Protein AF-A0A449BSX0-F1 (afdb_monomer_lite)

Sequence (168 aa):
MNDEYNSLHKNKQINNYANDGDHNLNNNFIVMSSMIKMNLSLKRYNMLKVIINKKYGSIVYDTIKNLGKKYSIKLLEFILNILTEENILIINTFPWIKAIYEIYGDALKRKKHRVLITKLSNITELNIKYKHMIELVTDKVNYIVNHLMKNDTDNSEILVYKDGTIMK

Structure (mmCIF, N/CA/C/O backbone):
data_AF-A0A449BSX0-F1
#
_entry.id   AF-A0A449BSX0-F1
#
loop_
_atom_site.group_PDB
_atom_site.id
_atom_site.type_symbol
_atom_site.label_atom_id
_atom_site.label_alt_id
_atom_site.label_comp_id
_atom_site.label_asym_id
_atom_site.label_entity_id
_atom_site.label_seq_id
_atom_site.pdbx_PDB_ins_code
_atom_site.Cartn_x
_atom_site.Cartn_y
_atom_site.Cartn_z
_atom_site.occupancy
_atom_site.B_iso_or_equiv
_atom_site.auth_seq_id
_atom_site.auth_comp_id
_atom_site.auth_asym_id
_atom_site.auth_atom_id
_atom_site.pdbx_PDB_model_num
ATOM 1 N N . MET A 1 1 ? 35.200 -20.921 37.430 1.00 32.56 1 MET A N 1
ATOM 2 C CA . MET A 1 1 ? 35.504 -22.293 36.986 1.00 32.56 1 MET A CA 1
ATOM 3 C C . MET A 1 1 ? 34.190 -23.053 37.025 1.00 32.56 1 MET A C 1
ATOM 5 O O . MET A 1 1 ? 33.621 -23.108 38.104 1.00 32.56 1 MET A O 1
ATOM 9 N N . ASN A 1 2 ? 33.712 -23.445 35.838 1.00 31.66 2 ASN A N 1
ATOM 10 C CA . ASN A 1 2 ? 32.823 -24.560 35.466 1.00 31.66 2 ASN A CA 1
ATOM 11 C C . ASN A 1 2 ? 31.744 -24.983 36.475 1.00 31.66 2 ASN A C 1
ATOM 13 O O . ASN A 1 2 ? 32.050 -25.383 37.590 1.00 31.66 2 ASN A O 1
ATOM 17 N N . ASP A 1 3 ? 30.466 -24.784 36.174 1.00 34.44 3 ASP A N 1
ATOM 18 C CA . ASP A 1 3 ? 29.628 -25.504 35.193 1.00 34.44 3 ASP A CA 1
ATOM 19 C C . ASP A 1 3 ? 28.833 -26.630 35.862 1.00 34.44 3 ASP A C 1
ATOM 21 O O . ASP A 1 3 ? 29.358 -27.445 36.612 1.00 34.44 3 ASP A O 1
ATOM 25 N N . GLU A 1 4 ? 27.573 -26.676 35.431 1.00 34.53 4 GLU A N 1
ATOM 26 C CA . GLU A 1 4 ? 26.801 -27.884 35.148 1.00 34.53 4 GLU A CA 1
ATOM 27 C C . GLU A 1 4 ? 25.941 -28.566 36.239 1.00 34.53 4 GLU A C 1
ATOM 29 O O . GLU A 1 4 ? 26.371 -28.902 37.336 1.00 34.53 4 GLU A O 1
ATOM 34 N N . TYR A 1 5 ? 24.709 -28.857 35.782 1.00 32.34 5 TYR A N 1
ATOM 35 C CA . TYR A 1 5 ? 23.620 -29.694 36.317 1.00 32.34 5 TYR A CA 1
ATOM 36 C C . TYR A 1 5 ? 22.614 -29.059 37.308 1.00 32.34 5 TYR A C 1
ATOM 38 O O . TYR A 1 5 ? 22.949 -28.706 38.423 1.00 32.34 5 TYR A O 1
ATOM 46 N N . ASN A 1 6 ? 21.304 -28.986 37.033 1.00 37.62 6 ASN A N 1
ATOM 47 C CA . ASN A 1 6 ? 20.566 -29.265 35.807 1.00 37.62 6 ASN A CA 1
ATOM 48 C C . ASN A 1 6 ? 19.130 -28.707 35.872 1.00 37.62 6 ASN A C 1
ATOM 50 O O . ASN A 1 6 ? 18.485 -28.686 36.915 1.00 37.62 6 ASN A O 1
ATOM 54 N N . SER A 1 7 ? 18.669 -28.322 34.685 1.00 38.38 7 SER A N 1
ATOM 55 C CA . SER A 1 7 ? 17.317 -28.356 34.117 1.00 38.38 7 SER A CA 1
ATOM 56 C C . SER A 1 7 ? 16.116 -28.741 34.995 1.00 38.38 7 SER A C 1
ATOM 58 O O . SER A 1 7 ? 16.029 -29.878 35.445 1.00 38.38 7 SER A O 1
ATOM 60 N N . LEU A 1 8 ? 15.082 -27.888 34.999 1.00 34.22 8 LEU A N 1
ATOM 61 C CA . LEU A 1 8 ? 13.691 -28.279 34.687 1.00 34.22 8 LEU A CA 1
ATOM 62 C C . LEU A 1 8 ? 12.754 -27.056 34.662 1.00 34.22 8 LEU A C 1
ATOM 64 O O . LEU A 1 8 ? 11.859 -26.921 35.475 1.00 34.22 8 LEU A O 1
ATOM 68 N N . HIS A 1 9 ? 12.956 -26.142 33.713 1.00 35.00 9 HIS A N 1
ATOM 69 C CA . HIS A 1 9 ? 11.853 -25.405 33.076 1.00 35.00 9 HIS A CA 1
ATOM 70 C C . HIS A 1 9 ? 12.396 -24.709 31.831 1.00 35.00 9 HIS A C 1
ATOM 72 O O . HIS A 1 9 ? 12.672 -23.513 31.773 1.00 35.00 9 HIS A O 1
ATOM 78 N N . LYS A 1 10 ? 12.629 -25.540 30.814 1.00 32.88 10 LYS A N 1
ATOM 79 C CA . LYS A 1 10 ? 13.051 -25.115 29.486 1.00 32.88 10 LYS A CA 1
ATOM 80 C C . LYS A 1 10 ? 11.917 -24.275 28.896 1.00 32.88 10 LYS A C 1
ATOM 82 O O . LYS A 1 10 ? 10.873 -24.810 28.530 1.00 32.88 10 LYS A O 1
ATOM 87 N N . ASN A 1 11 ? 12.144 -22.964 28.827 1.00 34.56 11 ASN A N 1
ATOM 88 C CA . ASN A 1 11 ? 11.446 -22.038 27.945 1.00 34.56 11 ASN A CA 1
ATOM 89 C C . ASN A 1 11 ? 11.412 -22.652 26.541 1.00 34.56 11 ASN A C 1
ATOM 91 O O . ASN A 1 11 ? 12.388 -22.586 25.790 1.00 34.56 11 ASN A O 1
ATOM 95 N N . LYS A 1 12 ? 10.297 -23.303 26.201 1.00 32.00 12 LYS A N 1
ATOM 96 C CA . LYS A 1 12 ? 10.018 -23.751 24.843 1.00 32.00 12 LYS A CA 1
ATOM 97 C C . LYS A 1 12 ? 9.713 -22.485 24.055 1.00 32.00 12 LYS A C 1
ATOM 99 O O . LYS A 1 12 ? 8.608 -21.953 24.095 1.00 32.00 12 LYS A O 1
ATOM 104 N N . GLN A 1 13 ? 10.772 -21.961 23.450 1.00 34.72 13 GLN A N 1
ATOM 105 C CA . GLN A 1 13 ? 10.769 -20.862 22.505 1.00 34.72 13 GLN A CA 1
ATOM 106 C C . GLN A 1 13 ? 9.554 -20.978 21.580 1.00 34.72 13 GLN A C 1
ATOM 108 O O . GLN A 1 13 ? 9.435 -21.922 20.800 1.00 34.72 13 GLN A O 1
ATOM 113 N N . ILE A 1 14 ? 8.662 -19.995 21.657 1.00 37.19 14 ILE A N 1
ATOM 114 C CA . ILE A 1 14 ? 7.636 -19.743 20.646 1.00 37.19 14 ILE A CA 1
ATOM 115 C C . ILE A 1 14 ? 8.359 -19.081 19.462 1.00 37.19 14 ILE A C 1
ATOM 117 O O . ILE A 1 14 ? 8.202 -17.897 19.192 1.00 37.19 14 ILE A O 1
ATOM 121 N N . ASN A 1 15 ? 9.216 -19.851 18.795 1.00 32.66 15 ASN A N 1
ATOM 122 C CA . ASN A 1 15 ? 9.908 -19.489 17.561 1.00 32.66 15 ASN A CA 1
ATOM 123 C C . ASN A 1 15 ? 9.465 -20.462 16.459 1.00 32.66 15 ASN A C 1
ATOM 125 O O . ASN A 1 15 ? 10.282 -21.157 15.880 1.00 32.66 15 ASN A O 1
ATOM 129 N N . ASN A 1 16 ? 8.158 -20.534 16.188 1.00 34.56 16 ASN A N 1
ATOM 130 C CA . ASN A 1 16 ? 7.589 -21.381 15.128 1.00 34.56 16 ASN A CA 1
ATOM 131 C C . ASN A 1 16 ? 6.711 -20.573 14.153 1.00 34.56 16 ASN A C 1
ATOM 133 O O . ASN A 1 16 ? 5.598 -20.977 13.841 1.00 34.56 16 ASN A O 1
ATOM 137 N N . TYR A 1 17 ? 7.181 -19.417 13.669 1.00 44.50 17 TYR A N 1
ATOM 138 C CA . TYR A 1 17 ? 6.487 -18.687 12.586 1.00 44.50 17 TYR A CA 1
ATOM 139 C C . TYR A 1 17 ? 7.377 -18.267 11.414 1.00 44.50 17 TYR A C 1
ATOM 141 O O . TYR A 1 17 ? 6.954 -17.489 10.562 1.00 44.50 17 TYR A O 1
ATOM 149 N N . ALA A 1 18 ? 8.587 -18.810 11.328 1.00 39.62 18 ALA A N 1
ATOM 150 C CA . ALA A 1 18 ? 9.423 -18.675 10.144 1.00 39.62 18 ALA A CA 1
ATOM 151 C C . ALA A 1 18 ? 10.185 -19.983 9.926 1.00 39.62 18 ALA A C 1
ATOM 153 O O . ALA A 1 18 ? 11.397 -20.038 10.077 1.00 39.62 18 ALA A O 1
ATOM 154 N N . ASN A 1 19 ? 9.449 -21.060 9.642 1.00 32.34 19 ASN A N 1
ATOM 155 C CA . ASN A 1 19 ? 10.057 -22.201 8.973 1.00 32.34 19 ASN A CA 1
ATOM 156 C C . ASN A 1 19 ? 10.064 -21.875 7.477 1.00 32.34 19 ASN A C 1
ATOM 158 O O . ASN A 1 19 ? 8.998 -21.709 6.880 1.00 32.34 19 ASN A O 1
ATOM 162 N N . ASP A 1 20 ? 11.255 -21.820 6.883 1.00 40.50 20 ASP A N 1
ATOM 163 C CA . ASP A 1 20 ? 11.508 -21.635 5.443 1.00 40.50 20 ASP A CA 1
ATOM 164 C C . ASP A 1 20 ? 10.944 -22.773 4.556 1.00 40.50 20 ASP A C 1
ATOM 166 O O . ASP A 1 20 ? 11.189 -22.819 3.356 1.00 40.50 20 ASP A O 1
ATOM 170 N N . GLY A 1 21 ? 10.150 -23.688 5.124 1.00 33.06 21 GLY A N 1
ATOM 171 C CA . GLY A 1 21 ? 9.493 -24.791 4.421 1.00 33.06 21 GLY A CA 1
ATOM 172 C C . GLY A 1 21 ? 7.988 -24.624 4.186 1.00 33.06 21 GLY A C 1
ATOM 173 O O . GLY A 1 21 ? 7.399 -25.475 3.526 1.00 33.06 21 GLY A O 1
ATOM 174 N N . ASP A 1 22 ? 7.339 -23.569 4.692 1.00 40.06 22 ASP A N 1
ATOM 175 C CA . ASP A 1 22 ? 5.874 -23.440 4.609 1.00 40.06 22 ASP A CA 1
ATOM 176 C C . ASP A 1 22 ? 5.425 -22.452 3.521 1.00 40.06 22 ASP A C 1
ATOM 178 O O . ASP A 1 22 ? 4.866 -21.376 3.761 1.00 40.06 22 ASP A O 1
ATOM 182 N N . HIS A 1 23 ? 5.706 -22.817 2.270 1.00 45.56 23 HIS A N 1
ATOM 183 C CA . HIS A 1 23 ? 5.276 -22.050 1.100 1.00 45.56 23 HIS A CA 1
ATOM 184 C C . HIS A 1 23 ? 3.743 -22.006 0.925 1.00 45.56 23 HIS A C 1
ATOM 186 O O . HIS A 1 23 ? 3.256 -21.174 0.158 1.00 45.56 23 HIS A O 1
ATOM 192 N N . ASN A 1 24 ? 2.975 -22.816 1.668 1.00 45.25 24 ASN A N 1
ATOM 193 C CA . ASN A 1 24 ? 1.512 -22.870 1.577 1.00 45.25 24 ASN A CA 1
ATOM 194 C C . ASN A 1 24 ? 0.785 -21.984 2.601 1.00 45.25 24 ASN A C 1
ATOM 196 O O . ASN A 1 24 ? -0.259 -21.419 2.265 1.00 45.25 24 ASN A O 1
ATOM 200 N N . LEU A 1 25 ? 1.323 -21.765 3.808 1.00 47.94 25 LEU A N 1
ATOM 201 C CA . LEU A 1 25 ? 0.687 -20.861 4.785 1.00 47.94 25 LEU A CA 1
ATOM 202 C C . LEU A 1 25 ? 0.697 -19.382 4.355 1.00 47.94 25 LEU A C 1
ATOM 204 O O . LEU A 1 25 ? -0.204 -18.628 4.728 1.00 47.94 25 LEU A O 1
ATOM 208 N N . ASN A 1 26 ? 1.667 -18.962 3.533 1.00 53.59 26 ASN A N 1
ATOM 209 C CA . ASN A 1 26 ? 1.731 -17.593 2.990 1.00 53.59 26 ASN A CA 1
ATOM 210 C C . ASN A 1 26 ? 0.601 -17.270 1.997 1.00 53.59 26 ASN A C 1
ATOM 212 O O . ASN A 1 26 ? 0.377 -16.096 1.709 1.00 53.59 26 ASN A O 1
ATOM 216 N N . ASN A 1 27 ? -0.125 -18.282 1.513 1.00 62.38 27 ASN A N 1
ATOM 217 C CA . ASN A 1 27 ? -1.269 -18.121 0.617 1.00 62.38 27 ASN A CA 1
ATOM 218 C C . ASN A 1 27 ? -2.619 -18.212 1.351 1.00 62.38 27 ASN A C 1
ATOM 220 O O . ASN A 1 27 ? -3.659 -18.384 0.716 1.00 62.38 27 ASN A O 1
ATOM 224 N N . ASN A 1 28 ? -2.639 -18.045 2.678 1.00 85.12 28 ASN A N 1
ATOM 225 C CA . ASN A 1 28 ? -3.876 -17.930 3.446 1.00 85.12 28 ASN A CA 1
ATOM 226 C C . ASN A 1 28 ? -4.097 -16.489 3.943 1.00 85.12 28 ASN A C 1
ATOM 228 O O . ASN A 1 28 ? -3.379 -15.989 4.815 1.00 85.12 28 ASN A O 1
ATOM 232 N N . PHE A 1 29 ? -5.144 -15.832 3.432 1.00 87.88 29 PHE A N 1
ATOM 233 C CA . PHE A 1 29 ? -5.460 -14.437 3.753 1.00 87.88 29 PHE A CA 1
ATOM 234 C C . PHE A 1 29 ? -5.767 -14.229 5.248 1.00 87.88 29 PHE A C 1
ATOM 236 O O . PHE A 1 29 ? -5.537 -13.142 5.790 1.00 87.88 29 PHE A O 1
ATOM 243 N N . ILE A 1 30 ? -6.248 -15.263 5.951 1.00 91.00 30 ILE A N 1
ATOM 244 C CA . ILE A 1 30 ? -6.539 -15.222 7.393 1.00 91.00 30 ILE A CA 1
ATOM 245 C C . ILE A 1 30 ? -5.240 -15.113 8.192 1.00 91.00 30 ILE A C 1
ATOM 247 O O . ILE A 1 30 ? -5.111 -14.251 9.067 1.00 91.00 30 ILE A O 1
ATOM 251 N N . VAL A 1 31 ? -4.259 -15.956 7.870 1.00 89.81 31 VAL A N 1
ATOM 252 C CA . VAL A 1 31 ? -2.944 -15.949 8.526 1.00 89.81 31 VAL A CA 1
ATOM 253 C C . VAL A 1 31 ? -2.240 -14.630 8.235 1.00 89.81 31 VAL A C 1
ATOM 255 O O . VAL A 1 31 ? -1.783 -13.947 9.153 1.00 89.81 31 VAL A O 1
ATOM 258 N N . MET A 1 32 ? -2.245 -14.212 6.970 1.00 89.69 32 MET A N 1
ATOM 259 C CA . MET A 1 32 ? -1.573 -12.996 6.532 1.00 89.69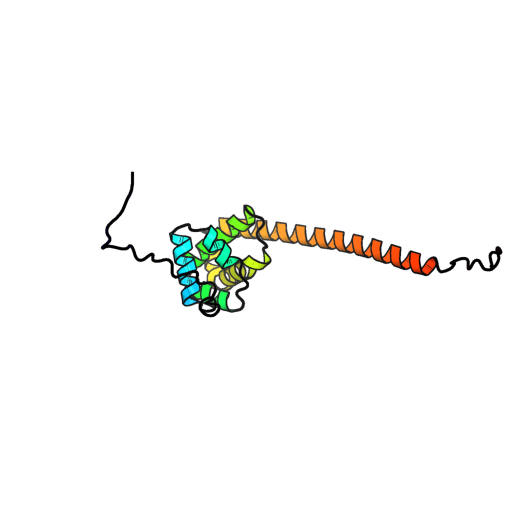 32 MET A CA 1
ATOM 260 C C . MET A 1 32 ? -2.144 -11.737 7.189 1.00 89.69 32 MET A C 1
ATOM 262 O O . MET A 1 32 ? -1.408 -10.918 7.743 1.00 89.69 32 MET A O 1
ATOM 266 N N . SER A 1 33 ? -3.468 -11.592 7.200 1.00 93.06 33 SER A N 1
ATOM 267 C CA . SER A 1 33 ? -4.128 -10.463 7.866 1.00 93.06 33 SER A CA 1
ATOM 268 C C . SER A 1 33 ? -3.876 -10.460 9.379 1.00 93.06 33 SER A C 1
ATOM 270 O O . SER A 1 33 ? -3.701 -9.388 9.962 1.00 93.06 33 SER A O 1
ATOM 272 N N . SER A 1 34 ? -3.786 -11.628 10.020 1.00 93.56 34 SER A N 1
ATOM 273 C CA . SER A 1 34 ? -3.432 -11.745 11.441 1.00 93.56 34 SER A CA 1
ATOM 274 C C . SER A 1 34 ? -1.986 -11.316 11.703 1.00 93.56 34 SER A C 1
ATOM 276 O O . SER A 1 34 ? -1.738 -10.511 12.605 1.00 93.56 34 SER A O 1
ATOM 278 N N . MET A 1 35 ? -1.040 -11.759 10.870 1.00 92.88 35 MET A N 1
ATOM 279 C CA . MET A 1 35 ? 0.359 -11.328 10.934 1.00 92.88 35 MET A CA 1
ATOM 280 C C . MET A 1 35 ? 0.491 -9.815 10.745 1.00 92.88 35 MET A C 1
ATOM 282 O O . MET A 1 35 ? 1.203 -9.160 11.506 1.00 92.88 35 MET A O 1
ATOM 286 N N . ILE A 1 36 ? -0.219 -9.232 9.779 1.00 94.94 36 ILE A N 1
ATOM 287 C CA . ILE A 1 36 ? -0.218 -7.781 9.550 1.00 94.94 36 ILE A CA 1
ATOM 288 C C . ILE A 1 36 ? -0.783 -7.041 10.770 1.00 94.94 36 ILE A C 1
ATOM 290 O O . ILE A 1 36 ? -0.147 -6.106 11.260 1.00 94.94 36 ILE A O 1
ATOM 294 N N . LYS A 1 37 ? -1.935 -7.466 11.313 1.00 95.62 37 LYS A N 1
ATOM 295 C CA . LYS A 1 37 ? -2.535 -6.860 12.522 1.00 95.62 37 LYS A CA 1
ATOM 296 C C . LYS A 1 37 ? -1.577 -6.899 13.706 1.00 95.62 37 LYS A C 1
ATOM 298 O O . LYS A 1 37 ? -1.419 -5.887 14.395 1.00 95.62 37 LYS A O 1
ATOM 303 N N . MET A 1 38 ? -0.949 -8.049 13.938 1.00 95.81 38 MET A N 1
ATOM 304 C CA . MET A 1 38 ? 0.005 -8.245 15.024 1.00 95.81 38 MET A CA 1
ATOM 305 C C . MET A 1 38 ? 1.212 -7.319 14.858 1.00 95.81 38 MET A C 1
ATOM 307 O O . MET A 1 38 ? 1.531 -6.562 15.773 1.00 95.81 38 MET A O 1
ATOM 311 N N . ASN A 1 39 ? 1.847 -7.316 13.685 1.00 95.06 39 ASN A N 1
ATOM 312 C CA . ASN A 1 39 ? 3.047 -6.514 13.446 1.00 95.06 39 ASN A CA 1
ATOM 313 C C . ASN A 1 39 ? 2.761 -5.003 13.459 1.00 95.06 39 ASN A C 1
ATOM 315 O O . ASN A 1 39 ? 3.561 -4.251 14.012 1.00 95.06 39 ASN A O 1
ATOM 319 N N . LEU A 1 40 ? 1.600 -4.554 12.964 1.00 95.19 40 LEU A N 1
ATO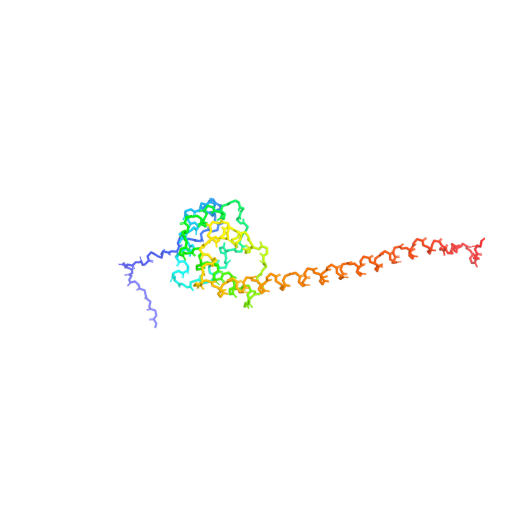M 320 C CA . LEU A 1 40 ? 1.149 -3.162 13.111 1.00 95.19 40 LEU A CA 1
ATOM 321 C C . LEU A 1 40 ? 0.921 -2.777 14.578 1.00 95.19 40 LEU A C 1
ATOM 323 O O . LEU A 1 40 ? 1.266 -1.672 14.988 1.00 95.19 40 LEU A O 1
ATOM 327 N N . SER A 1 41 ? 0.324 -3.669 15.374 1.00 94.12 41 SER A N 1
ATOM 328 C CA . SER A 1 41 ? 0.022 -3.393 16.786 1.00 94.12 41 SER A CA 1
ATOM 329 C C . SER A 1 41 ? 1.290 -3.346 17.640 1.00 94.12 41 SER A C 1
ATOM 331 O O . SER A 1 41 ? 1.409 -2.489 18.510 1.00 94.12 41 SER A O 1
ATOM 333 N N . LEU A 1 42 ? 2.251 -4.224 17.350 1.00 94.19 42 LEU A N 1
ATOM 334 C CA . LEU A 1 42 ? 3.537 -4.312 18.045 1.00 94.19 42 LEU A CA 1
ATOM 335 C C . LEU A 1 42 ? 4.616 -3.388 17.458 1.00 94.19 42 LEU A C 1
ATOM 337 O O . LEU A 1 42 ? 5.759 -3.450 17.899 1.00 94.19 42 LEU A O 1
ATOM 341 N N . LYS A 1 43 ? 4.283 -2.566 16.451 1.00 92.12 43 LYS A N 1
ATOM 342 C CA . LYS A 1 43 ? 5.224 -1.687 15.728 1.00 92.12 43 LYS A CA 1
ATOM 343 C C . LYS A 1 43 ? 6.458 -2.425 15.176 1.00 92.12 43 LYS A C 1
ATOM 345 O O . LYS A 1 43 ? 7.544 -1.862 15.064 1.00 92.12 43 LYS A O 1
ATOM 350 N N . ARG A 1 44 ? 6.298 -3.700 14.803 1.00 91.12 44 ARG A N 1
ATOM 351 C CA . ARG A 1 44 ? 7.351 -4.553 14.220 1.00 91.12 44 ARG A CA 1
ATOM 352 C C . ARG A 1 44 ? 7.461 -4.304 12.717 1.00 91.12 44 ARG A C 1
ATOM 354 O O . ARG A 1 44 ? 7.141 -5.158 11.891 1.00 91.12 44 ARG A O 1
ATOM 361 N N . TYR A 1 45 ? 7.886 -3.096 12.365 1.00 89.06 45 TYR A N 1
ATOM 362 C CA . TYR A 1 45 ? 7.861 -2.600 10.991 1.00 89.06 45 TYR A CA 1
ATOM 363 C C . TYR A 1 45 ? 8.770 -3.374 10.036 1.00 89.06 45 TYR A C 1
ATOM 365 O O . TYR A 1 45 ? 8.376 -3.597 8.898 1.00 89.06 45 TYR A O 1
ATOM 373 N N . ASN A 1 46 ? 9.919 -3.878 10.495 1.00 87.06 46 ASN A N 1
ATOM 374 C CA . ASN A 1 46 ? 10.812 -4.683 9.652 1.00 87.06 46 ASN A CA 1
ATOM 375 C C . ASN A 1 46 ? 10.125 -5.953 9.133 1.00 87.06 46 ASN A C 1
ATOM 377 O O . ASN A 1 46 ? 10.187 -6.249 7.944 1.00 87.06 46 ASN A O 1
ATOM 381 N N . MET A 1 47 ? 9.387 -6.657 9.996 1.00 87.38 47 MET A N 1
ATOM 382 C CA . MET A 1 47 ? 8.625 -7.837 9.581 1.00 87.38 47 MET A CA 1
ATOM 383 C C . MET A 1 47 ? 7.482 -7.460 8.634 1.00 87.38 47 MET A C 1
ATOM 385 O O . MET A 1 47 ? 7.197 -8.167 7.671 1.00 87.38 47 MET A O 1
ATOM 389 N N . LEU A 1 48 ? 6.849 -6.311 8.876 1.00 89.31 48 LEU A N 1
ATOM 390 C CA . LEU A 1 48 ? 5.791 -5.797 8.016 1.00 89.31 48 LEU A CA 1
ATOM 391 C C . LEU A 1 48 ? 6.310 -5.475 6.603 1.00 89.31 48 LEU A C 1
ATOM 393 O O . LEU A 1 48 ? 5.630 -5.788 5.632 1.00 89.31 48 LEU A O 1
ATOM 397 N N . LYS A 1 49 ? 7.534 -4.943 6.469 1.00 87.62 49 LYS A N 1
ATOM 398 C CA . LYS A 1 49 ? 8.187 -4.746 5.162 1.00 87.62 49 LYS A CA 1
ATOM 399 C C . LYS A 1 49 ? 8.373 -6.067 4.431 1.00 87.62 49 LYS A C 1
ATOM 401 O O . LYS A 1 49 ? 7.991 -6.164 3.272 1.00 87.62 49 LYS A O 1
ATOM 406 N N . VAL A 1 50 ? 8.888 -7.094 5.111 1.00 86.56 50 VAL A N 1
ATOM 407 C CA . VAL A 1 50 ? 9.063 -8.435 4.523 1.00 86.56 50 VAL A CA 1
ATOM 408 C C . VAL A 1 50 ? 7.729 -8.990 4.016 1.00 86.56 50 VAL A C 1
ATOM 410 O O . VAL A 1 50 ? 7.672 -9.557 2.928 1.00 86.56 50 VAL A O 1
ATOM 413 N N . ILE A 1 51 ? 6.645 -8.787 4.770 1.00 87.56 51 ILE A N 1
ATOM 414 C CA . ILE A 1 51 ? 5.293 -9.213 4.383 1.00 87.56 51 ILE A CA 1
ATOM 415 C C . ILE A 1 51 ? 4.741 -8.397 3.208 1.00 87.56 51 ILE A C 1
ATOM 417 O O . ILE A 1 51 ? 3.983 -8.927 2.417 1.00 87.56 51 ILE A O 1
ATOM 421 N N . ILE A 1 52 ? 5.065 -7.118 3.060 1.00 87.06 52 ILE A N 1
ATOM 422 C CA . ILE A 1 52 ? 4.541 -6.321 1.937 1.00 87.06 52 ILE A CA 1
ATOM 423 C C . ILE A 1 52 ? 5.362 -6.551 0.665 1.00 87.06 52 ILE A C 1
ATOM 425 O O . ILE A 1 52 ? 4.822 -6.492 -0.435 1.00 87.06 52 ILE A O 1
ATOM 429 N N . ASN A 1 53 ? 6.656 -6.840 0.812 1.00 81.38 53 ASN A N 1
ATOM 430 C CA . ASN A 1 53 ? 7.603 -6.899 -0.296 1.00 81.38 53 ASN A CA 1
ATOM 431 C C . ASN A 1 53 ? 7.552 -8.203 -1.111 1.00 81.38 53 ASN A C 1
ATOM 433 O O . ASN A 1 53 ? 8.173 -8.273 -2.170 1.00 81.38 53 ASN A O 1
ATOM 437 N N . LYS A 1 54 ? 6.851 -9.248 -0.648 1.00 78.75 54 LYS A N 1
ATOM 438 C CA . LYS A 1 54 ? 6.691 -10.466 -1.460 1.00 78.75 54 LYS A CA 1
ATOM 439 C C . LYS A 1 54 ? 5.553 -10.291 -2.470 1.00 78.75 54 LYS A C 1
ATOM 441 O O . LYS A 1 54 ? 4.615 -9.522 -2.270 1.00 78.75 54 LYS A O 1
ATOM 446 N N . LYS A 1 55 ? 5.630 -11.040 -3.570 1.00 67.81 55 LYS A N 1
ATOM 447 C CA . LYS A 1 55 ? 4.606 -11.046 -4.618 1.00 67.81 55 LYS A CA 1
ATOM 448 C C . LYS A 1 55 ? 3.401 -11.872 -4.176 1.00 67.81 55 LYS A C 1
ATOM 450 O O . LYS A 1 55 ? 3.355 -13.081 -4.375 1.00 67.81 55 LYS A O 1
ATOM 455 N N . TYR A 1 56 ? 2.426 -11.197 -3.591 1.00 66.25 56 TYR A N 1
ATOM 456 C CA . TYR A 1 56 ? 1.124 -11.758 -3.261 1.00 66.25 56 TYR A CA 1
ATOM 457 C C . TYR A 1 56 ? 0.161 -11.361 -4.377 1.00 66.25 56 TYR A C 1
ATOM 459 O O . TYR A 1 56 ? -0.109 -10.179 -4.549 1.00 66.25 56 TYR A O 1
ATOM 467 N N . GLY A 1 57 ? -0.276 -12.320 -5.195 1.00 69.31 57 GLY A N 1
ATOM 468 C CA . GLY A 1 57 ? -1.180 -12.077 -6.327 1.00 69.31 57 GLY A CA 1
ATOM 469 C C . GLY A 1 57 ? -2.584 -11.636 -5.885 1.00 69.31 57 GLY A C 1
ATOM 470 O O . GLY A 1 57 ? -2.769 -10.596 -5.261 1.00 69.31 57 GLY A O 1
ATOM 471 N N . SER A 1 58 ? -3.608 -12.434 -6.188 1.00 75.69 58 SER A N 1
ATOM 472 C CA . SER A 1 58 ? -5.010 -12.111 -5.861 1.00 75.69 58 SER A CA 1
ATOM 473 C C . SER A 1 58 ? -5.309 -12.022 -4.356 1.00 75.69 58 SER A C 1
ATOM 475 O O . SER A 1 58 ? -6.244 -11.336 -3.949 1.00 75.69 58 SER A O 1
ATOM 477 N N . ILE A 1 59 ? -4.489 -12.652 -3.511 1.00 88.62 59 ILE A N 1
ATOM 478 C CA . ILE A 1 59 ? -4.731 -12.773 -2.066 1.00 88.62 59 ILE A CA 1
ATOM 479 C C . ILE A 1 59 ? -4.685 -11.448 -1.292 1.00 88.62 59 ILE A C 1
ATOM 481 O O . ILE A 1 59 ? -5.219 -11.345 -0.183 1.00 88.62 59 ILE A O 1
ATOM 485 N N . VAL A 1 60 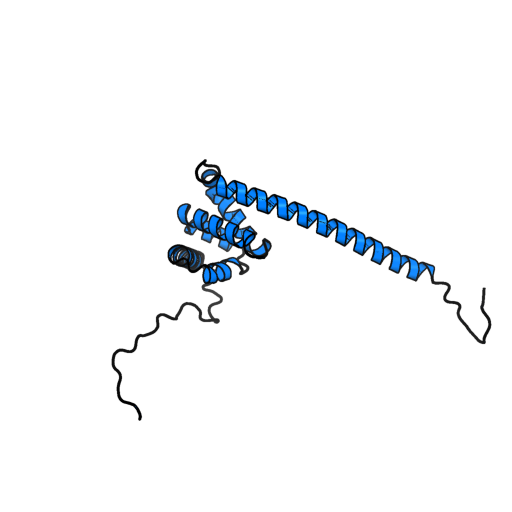? -4.058 -10.416 -1.862 1.00 92.38 60 VAL A N 1
ATOM 486 C CA . VAL A 1 60 ? -3.973 -9.090 -1.236 1.00 92.38 60 VAL A CA 1
ATOM 487 C C . VAL A 1 60 ? -5.370 -8.535 -0.978 1.00 92.38 60 VAL A C 1
ATOM 489 O O . VAL A 1 60 ? -5.629 -8.017 0.107 1.00 92.38 60 VAL A O 1
ATOM 492 N N . TYR A 1 61 ? -6.290 -8.697 -1.929 1.00 93.50 61 TYR A N 1
ATOM 493 C CA . TYR A 1 61 ? -7.646 -8.168 -1.812 1.00 93.50 61 TYR A CA 1
ATOM 494 C C . TYR A 1 61 ? -8.397 -8.784 -0.622 1.00 93.50 61 TYR A C 1
ATOM 496 O O . TYR A 1 61 ? -8.882 -8.062 0.255 1.00 93.50 61 TYR A O 1
ATOM 504 N N . ASP A 1 62 ? -8.402 -10.116 -0.525 1.00 93.50 62 ASP A N 1
ATOM 505 C CA . ASP A 1 62 ? -9.039 -10.846 0.578 1.00 93.50 62 ASP A CA 1
ATOM 506 C C . ASP A 1 62 ? -8.375 -10.541 1.923 1.00 93.50 62 ASP A C 1
ATOM 508 O O . ASP A 1 62 ? -9.047 -10.381 2.947 1.00 93.50 62 ASP A O 1
ATOM 512 N N . THR A 1 63 ? -7.054 -10.359 1.920 1.00 95.00 63 THR A N 1
ATOM 513 C CA . THR A 1 63 ? -6.297 -9.951 3.106 1.00 95.00 63 THR A CA 1
ATOM 514 C C . THR A 1 63 ? -6.739 -8.570 3.586 1.00 95.00 63 THR A C 1
ATOM 516 O O . THR A 1 63 ? -7.034 -8.401 4.771 1.00 95.00 63 THR A O 1
ATOM 519 N N . ILE A 1 64 ? -6.849 -7.581 2.692 1.00 96.19 64 ILE A N 1
ATOM 520 C CA . ILE A 1 64 ? -7.318 -6.225 3.024 1.00 96.19 64 ILE A CA 1
ATOM 521 C C . ILE A 1 64 ? -8.772 -6.232 3.506 1.00 96.19 64 ILE A C 1
ATOM 523 O O . ILE A 1 64 ? -9.118 -5.497 4.444 1.00 96.19 64 ILE A O 1
ATOM 527 N N . LYS A 1 65 ? -9.625 -7.067 2.909 1.00 94.56 65 LYS A N 1
ATOM 528 C CA . LYS A 1 65 ? -11.007 -7.252 3.359 1.00 94.56 65 LYS A CA 1
ATOM 529 C C . LYS A 1 65 ? -11.035 -7.801 4.789 1.00 94.56 65 LYS A C 1
ATOM 531 O O . LYS A 1 65 ? -11.682 -7.204 5.649 1.00 94.56 65 LYS A O 1
ATOM 536 N N . ASN A 1 66 ? -10.248 -8.838 5.084 1.00 95.69 66 ASN A N 1
ATOM 537 C CA . ASN A 1 66 ? -10.174 -9.452 6.416 1.00 95.69 66 ASN A CA 1
ATOM 538 C C . ASN A 1 66 ? -9.449 -8.590 7.472 1.00 95.69 66 ASN A C 1
ATOM 540 O O . ASN A 1 66 ? -9.682 -8.714 8.682 1.00 95.69 66 ASN A O 1
ATOM 544 N N . LEU A 1 67 ? -8.567 -7.678 7.049 1.00 95.94 67 LEU A N 1
ATOM 545 C CA . LEU A 1 67 ? -7.943 -6.699 7.943 1.00 95.94 67 LEU A CA 1
ATOM 546 C C . LEU A 1 67 ? -8.973 -5.777 8.594 1.00 95.94 67 LEU A C 1
ATOM 548 O O . LEU A 1 67 ? -8.842 -5.433 9.775 1.00 95.94 67 LEU A O 1
ATOM 552 N N . GLY A 1 68 ? -10.001 -5.406 7.835 1.00 95.50 68 GLY A N 1
ATOM 553 C CA . GLY A 1 68 ? -10.979 -4.416 8.242 1.00 95.50 68 GLY A CA 1
ATOM 554 C C . GLY A 1 68 ? -10.431 -2.989 8.171 1.00 95.50 68 GLY A C 1
ATOM 555 O O . GLY A 1 68 ? -9.241 -2.714 8.342 1.00 95.50 68 GLY A O 1
ATOM 556 N N . LYS A 1 69 ? -11.351 -2.039 8.000 1.00 95.06 69 LYS A N 1
ATOM 557 C CA . LYS A 1 69 ? -11.086 -0.607 7.793 1.00 95.06 69 LYS A CA 1
ATOM 558 C C . LYS A 1 69 ? -9.980 -0.015 8.677 1.00 95.06 69 LYS A C 1
ATOM 560 O O . LYS A 1 69 ? -9.102 0.682 8.177 1.00 95.06 69 LYS A O 1
ATOM 565 N N . LYS A 1 70 ? -10.022 -0.255 9.996 1.00 94.62 70 LYS A N 1
ATOM 566 C CA . LYS A 1 70 ? -9.068 0.333 10.959 1.00 94.62 70 LYS A CA 1
ATOM 567 C C . LYS A 1 70 ? -7.626 -0.073 10.649 1.00 94.62 70 LYS A C 1
ATOM 569 O O . LYS A 1 70 ? -6.753 0.789 10.633 1.00 94.62 70 LYS A O 1
ATOM 574 N N . TYR A 1 71 ? -7.381 -1.362 10.430 1.00 96.81 71 TYR A N 1
ATOM 575 C CA . TYR A 1 71 ? -6.033 -1.872 10.190 1.00 96.81 71 TYR A CA 1
ATOM 576 C C . TYR A 1 71 ? -5.576 -1.631 8.755 1.00 96.81 71 TYR A C 1
ATOM 578 O O . TYR A 1 71 ? -4.407 -1.324 8.562 1.00 96.81 71 TYR A O 1
ATOM 586 N N . SER A 1 72 ? -6.482 -1.654 7.777 1.00 96.81 72 SER A N 1
ATOM 587 C CA . SER A 1 72 ? -6.155 -1.315 6.387 1.00 96.81 72 SER A CA 1
ATOM 588 C C . SER A 1 72 ? -5.695 0.138 6.241 1.00 96.81 72 SER A C 1
ATOM 590 O O . SER A 1 72 ? -4.724 0.410 5.548 1.00 96.81 72 SER A O 1
ATOM 592 N N . ILE A 1 73 ? -6.315 1.081 6.960 1.00 95.56 73 ILE A N 1
ATOM 593 C CA . ILE A 1 73 ? -5.850 2.478 6.970 1.00 95.56 73 ILE A CA 1
ATOM 594 C C . ILE A 1 73 ? -4.483 2.618 7.657 1.00 95.56 73 ILE A C 1
ATOM 596 O O . ILE A 1 73 ? -3.629 3.336 7.151 1.00 95.56 73 ILE A O 1
ATOM 600 N N . LYS A 1 74 ? -4.248 1.917 8.776 1.00 95.69 74 LYS A N 1
ATOM 601 C CA . LYS A 1 74 ? -2.924 1.901 9.429 1.00 95.69 74 LYS A CA 1
ATOM 602 C C . LYS A 1 74 ? -1.844 1.301 8.528 1.00 95.69 74 LYS A C 1
ATOM 604 O O . LYS A 1 74 ? -0.714 1.773 8.527 1.00 95.69 74 LYS A O 1
ATOM 609 N N . LEU A 1 75 ? -2.195 0.265 7.768 1.00 96.44 75 LEU A N 1
ATOM 610 C CA . LEU A 1 75 ? -1.307 -0.333 6.781 1.00 96.44 75 LEU A CA 1
ATOM 611 C C . LEU A 1 75 ? -0.975 0.664 5.667 1.00 96.44 75 LEU A C 1
ATOM 613 O O . LEU A 1 75 ? 0.187 0.779 5.301 1.00 96.44 75 LEU A O 1
ATOM 617 N N . LEU A 1 76 ? -1.963 1.416 5.169 1.00 95.56 76 LEU A N 1
ATOM 618 C CA . LEU A 1 76 ? -1.727 2.471 4.182 1.00 95.56 76 LEU A CA 1
ATOM 619 C C . LEU A 1 76 ? -0.779 3.544 4.722 1.00 95.56 76 LEU A C 1
ATOM 621 O O . LEU A 1 76 ? 0.166 3.916 4.041 1.00 95.56 76 LEU A O 1
ATOM 625 N N . GLU A 1 77 ? -1.005 4.023 5.944 1.00 94.25 77 GLU A N 1
ATOM 626 C CA . GLU A 1 77 ? -0.119 4.997 6.589 1.00 94.25 77 GLU A CA 1
ATOM 627 C C . GLU A 1 77 ? 1.321 4.486 6.676 1.00 94.25 77 GLU A C 1
ATOM 629 O O . GLU A 1 77 ? 2.250 5.191 6.288 1.00 94.25 77 GLU A O 1
ATOM 634 N N . PHE A 1 78 ? 1.494 3.234 7.103 1.00 94.00 78 PHE A N 1
ATOM 635 C CA . PHE A 1 78 ? 2.794 2.577 7.114 1.00 94.00 78 PHE A CA 1
ATOM 636 C C . PHE A 1 78 ? 3.432 2.525 5.718 1.00 94.00 78 PHE A C 1
ATOM 638 O O . PHE A 1 78 ? 4.579 2.934 5.565 1.00 94.00 78 PHE A O 1
ATOM 645 N N . ILE A 1 79 ? 2.690 2.068 4.704 1.00 93.31 79 ILE A N 1
ATOM 646 C CA . ILE A 1 79 ? 3.172 1.963 3.320 1.00 93.31 79 ILE A CA 1
ATOM 647 C C . ILE A 1 79 ? 3.611 3.327 2.775 1.00 93.31 79 ILE A C 1
ATOM 649 O O . ILE A 1 79 ? 4.632 3.427 2.102 1.00 93.31 79 ILE A O 1
ATOM 653 N N . LEU A 1 80 ? 2.853 4.385 3.049 1.00 91.38 80 LEU A N 1
ATOM 654 C CA . LEU A 1 80 ? 3.203 5.718 2.566 1.00 91.38 80 LEU A CA 1
ATOM 655 C C . LEU A 1 80 ? 4.463 6.245 3.252 1.00 91.38 80 LEU A C 1
ATOM 657 O O . LEU A 1 80 ? 5.291 6.841 2.576 1.00 91.38 80 LEU A O 1
ATOM 661 N N . ASN A 1 81 ? 4.634 5.993 4.554 1.00 89.44 81 ASN A N 1
ATOM 662 C CA . ASN A 1 81 ? 5.839 6.406 5.273 1.00 89.44 81 ASN A CA 1
ATOM 663 C C . ASN A 1 81 ? 7.082 5.687 4.740 1.00 89.44 81 ASN A C 1
ATOM 665 O O . ASN A 1 81 ? 8.080 6.339 4.447 1.00 89.44 81 ASN A O 1
ATOM 669 N N . ILE A 1 82 ? 7.009 4.369 4.528 1.00 87.88 82 ILE A N 1
ATOM 670 C CA . ILE A 1 82 ? 8.156 3.633 3.982 1.00 87.88 82 ILE A CA 1
ATOM 671 C C . ILE A 1 82 ? 8.469 4.042 2.541 1.00 87.88 82 ILE A C 1
ATOM 673 O O . ILE A 1 82 ? 9.633 4.053 2.191 1.00 87.88 82 ILE A O 1
ATOM 677 N N . LEU A 1 83 ? 7.479 4.417 1.719 1.00 86.25 83 LEU A N 1
ATOM 678 C CA . LEU A 1 83 ? 7.726 4.922 0.360 1.00 86.25 83 LEU A CA 1
ATOM 679 C C . LEU A 1 83 ? 8.376 6.311 0.346 1.00 86.25 83 LEU A C 1
ATOM 681 O O . LEU A 1 83 ? 9.018 6.667 -0.636 1.00 86.25 83 LEU A O 1
ATOM 685 N N . THR A 1 84 ? 8.175 7.112 1.395 1.00 78.44 84 THR A N 1
ATOM 686 C CA . THR A 1 84 ? 8.810 8.431 1.522 1.00 78.44 84 THR A CA 1
ATOM 687 C C . THR A 1 84 ? 10.182 8.378 2.181 1.00 78.44 84 THR A C 1
ATOM 689 O O . THR A 1 84 ? 11.032 9.200 1.861 1.00 78.44 84 THR A O 1
ATOM 692 N N . GLU A 1 85 ? 10.388 7.455 3.121 1.00 78.25 85 GLU A N 1
ATOM 693 C CA . GLU A 1 85 ? 11.607 7.369 3.939 1.00 78.25 85 GLU A CA 1
ATOM 694 C C . GLU A 1 85 ? 12.630 6.385 3.361 1.00 78.25 85 GLU A C 1
ATOM 696 O O . GLU A 1 85 ? 13.829 6.529 3.588 1.00 78.25 85 GLU A O 1
ATOM 701 N N . GLU A 1 86 ? 12.176 5.383 2.609 1.00 66.06 86 GLU A N 1
ATOM 702 C CA . GLU A 1 86 ? 13.001 4.294 2.102 1.00 66.06 86 GLU A CA 1
ATOM 703 C C . GLU A 1 86 ? 12.703 4.063 0.613 1.00 66.06 86 GLU A C 1
ATOM 705 O O . GLU A 1 86 ? 11.558 4.125 0.171 1.00 66.06 86 GLU A O 1
ATOM 710 N N . ASN A 1 87 ? 13.728 3.761 -0.191 1.00 64.94 87 ASN A N 1
ATOM 711 C CA . ASN A 1 87 ? 13.579 3.463 -1.624 1.00 64.94 87 ASN A CA 1
ATOM 712 C C . ASN A 1 87 ? 12.953 2.072 -1.859 1.00 64.94 87 ASN A C 1
ATOM 714 O O . ASN A 1 87 ? 13.525 1.210 -2.529 1.00 64.94 87 ASN A O 1
ATOM 718 N N . ILE A 1 88 ? 11.781 1.816 -1.282 1.00 69.00 88 ILE A N 1
ATOM 719 C CA . ILE A 1 88 ? 11.009 0.606 -1.547 1.00 69.00 88 ILE A CA 1
ATOM 720 C C . ILE A 1 88 ? 10.367 0.730 -2.924 1.00 69.00 88 ILE A C 1
ATOM 722 O O . ILE A 1 88 ? 9.739 1.733 -3.257 1.00 69.00 88 ILE A O 1
ATOM 726 N N . LEU A 1 89 ? 10.494 -0.331 -3.721 1.00 72.06 89 LEU A N 1
ATOM 727 C CA . LEU A 1 89 ? 9.901 -0.379 -5.049 1.00 72.06 89 LEU A CA 1
ATOM 728 C C . LEU A 1 89 ? 8.376 -0.289 -4.944 1.00 72.06 89 LEU A C 1
ATOM 730 O O . LEU A 1 89 ? 7.719 -1.190 -4.413 1.00 72.06 89 LEU A O 1
ATOM 734 N N . ILE A 1 90 ? 7.808 0.772 -5.524 1.00 82.56 90 ILE A N 1
ATOM 735 C CA . ILE A 1 90 ? 6.357 0.996 -5.559 1.00 82.56 90 ILE A CA 1
ATOM 736 C C . ILE A 1 90 ? 5.596 -0.189 -6.160 1.00 82.56 90 ILE A C 1
ATOM 738 O O . ILE A 1 90 ? 4.464 -0.457 -5.776 1.00 82.56 90 ILE A O 1
ATOM 742 N N . ILE A 1 91 ? 6.234 -0.957 -7.046 1.00 82.31 91 ILE A N 1
ATOM 743 C CA . ILE A 1 91 ? 5.645 -2.151 -7.657 1.00 82.31 91 ILE A CA 1
ATOM 744 C C . ILE A 1 91 ? 5.194 -3.192 -6.621 1.00 82.31 91 ILE A C 1
ATOM 746 O O . ILE A 1 91 ? 4.185 -3.862 -6.832 1.00 82.31 91 ILE A O 1
ATOM 750 N N . ASN A 1 92 ? 5.885 -3.292 -5.481 1.00 85.69 92 ASN A N 1
ATOM 751 C CA . ASN A 1 92 ? 5.570 -4.268 -4.438 1.00 85.69 92 ASN A CA 1
ATOM 752 C C . ASN A 1 92 ? 4.464 -3.763 -3.502 1.00 85.69 92 ASN A C 1
ATOM 754 O O . ASN A 1 92 ? 3.669 -4.545 -2.987 1.00 85.69 92 ASN A O 1
ATOM 758 N N . THR A 1 93 ? 4.366 -2.448 -3.306 1.00 89.25 93 THR A N 1
ATOM 759 C CA . THR A 1 93 ? 3.362 -1.829 -2.430 1.00 89.25 93 THR A CA 1
ATOM 760 C C . THR A 1 93 ? 2.066 -1.479 -3.165 1.00 89.25 93 THR A C 1
ATOM 762 O O . THR A 1 93 ? 1.004 -1.418 -2.543 1.00 89.25 93 THR A O 1
ATOM 765 N N . PHE A 1 94 ? 2.112 -1.292 -4.485 1.00 89.19 94 PHE A N 1
ATOM 766 C CA . PHE A 1 94 ? 0.973 -0.866 -5.298 1.00 89.19 94 PHE A CA 1
ATOM 767 C C . PHE A 1 94 ? -0.263 -1.775 -5.182 1.00 89.19 94 PHE A C 1
ATOM 769 O O . PHE A 1 94 ? -1.352 -1.228 -4.988 1.00 89.19 94 PHE A O 1
ATOM 776 N N . PRO A 1 95 ? -0.157 -3.123 -5.206 1.00 91.25 95 PRO A N 1
ATOM 777 C CA . PRO A 1 95 ? -1.322 -3.996 -5.029 1.00 91.25 95 PRO A CA 1
ATOM 778 C C . PRO A 1 95 ? -2.064 -3.741 -3.710 1.00 91.25 95 PRO A C 1
ATOM 780 O O . PRO A 1 95 ? -3.294 -3.746 -3.670 1.00 91.25 95 PRO A O 1
ATOM 783 N N . TRP A 1 96 ? -1.321 -3.448 -2.641 1.00 93.94 96 TRP A N 1
ATOM 784 C CA . TRP A 1 96 ? -1.872 -3.146 -1.322 1.00 93.94 96 TRP A CA 1
ATOM 785 C C . TRP A 1 96 ? -2.600 -1.807 -1.308 1.00 93.94 96 TRP A C 1
ATOM 787 O O . TRP A 1 96 ? -3.736 -1.728 -0.843 1.00 93.94 96 TRP A O 1
ATOM 797 N N . ILE A 1 97 ? -1.964 -0.760 -1.843 1.00 93.62 97 ILE A N 1
ATOM 798 C CA . ILE A 1 97 ? -2.558 0.580 -1.937 1.00 93.62 97 ILE A CA 1
ATOM 799 C C . ILE A 1 97 ? -3.847 0.521 -2.762 1.00 93.62 97 ILE A C 1
ATOM 801 O O . ILE A 1 97 ? -4.879 1.033 -2.323 1.00 93.62 97 ILE A O 1
ATOM 805 N N . LYS A 1 98 ? -3.801 -0.151 -3.919 1.00 92.88 98 LYS A N 1
ATOM 806 C CA . LYS A 1 98 ? -4.946 -0.331 -4.814 1.00 92.88 98 LYS A CA 1
ATOM 807 C C . LYS A 1 98 ? -6.103 -1.033 -4.103 1.00 92.88 98 LYS A C 1
ATOM 809 O O . LYS A 1 98 ? -7.196 -0.477 -4.052 1.00 92.88 98 LYS A O 1
ATOM 814 N N . ALA A 1 99 ? -5.856 -2.182 -3.474 1.00 94.69 99 ALA A N 1
ATOM 815 C CA . ALA A 1 99 ? -6.893 -2.925 -2.757 1.00 94.69 99 ALA A CA 1
ATOM 816 C C . ALA A 1 99 ? -7.510 -2.113 -1.601 1.00 94.69 99 ALA A C 1
ATOM 818 O O . ALA A 1 99 ? -8.724 -2.131 -1.395 1.00 94.69 99 ALA A O 1
ATOM 819 N N . ILE A 1 100 ? -6.701 -1.356 -0.850 1.00 96.00 100 ILE A N 1
ATOM 820 C CA . ILE A 1 100 ? -7.205 -0.485 0.224 1.00 96.00 100 ILE A CA 1
ATOM 821 C C . ILE A 1 100 ? -8.094 0.624 -0.345 1.00 96.00 100 ILE A C 1
ATOM 823 O O . ILE A 1 100 ? -9.132 0.928 0.247 1.00 96.00 100 ILE A O 1
ATOM 827 N N . TYR A 1 101 ? -7.704 1.228 -1.467 1.00 93.69 101 TYR A N 1
ATOM 828 C CA . TYR A 1 101 ? -8.484 2.281 -2.108 1.00 93.69 101 TYR A CA 1
ATOM 829 C C . TYR A 1 101 ? -9.805 1.754 -2.677 1.00 93.69 101 TYR A C 1
ATOM 831 O O . TYR A 1 101 ? -10.844 2.375 -2.470 1.00 93.69 101 TYR A O 1
ATOM 839 N N . GLU A 1 102 ? -9.792 0.591 -3.325 1.00 94.69 102 GLU A N 1
ATOM 840 C CA . GLU A 1 102 ? -10.998 -0.041 -3.872 1.00 94.69 102 GLU A CA 1
ATOM 841 C C . GLU A 1 102 ? -11.998 -0.420 -2.772 1.00 94.69 102 GLU A C 1
ATOM 843 O O . GLU A 1 102 ? -13.191 -0.162 -2.908 1.00 94.69 102 GLU A O 1
ATOM 848 N N . ILE A 1 103 ? -11.529 -0.981 -1.652 1.00 95.81 103 ILE A N 1
ATOM 849 C CA . ILE A 1 103 ? -12.413 -1.451 -0.572 1.00 95.81 103 ILE A CA 1
ATOM 850 C C . ILE A 1 103 ? -12.837 -0.304 0.363 1.00 95.81 103 ILE A C 1
ATOM 852 O O . ILE A 1 103 ? -13.962 -0.280 0.863 1.00 95.81 103 ILE A O 1
ATOM 856 N N . TYR A 1 104 ? -11.941 0.645 0.649 1.00 95.69 104 TYR A N 1
ATOM 857 C CA . TYR A 1 104 ? -12.138 1.666 1.687 1.00 95.69 104 TYR A CA 1
ATOM 858 C C . TYR A 1 104 ? -11.972 3.110 1.189 1.00 95.69 104 TYR A C 1
ATOM 860 O O . TYR A 1 104 ? -11.804 4.022 2.008 1.00 95.69 104 TYR A O 1
ATOM 868 N N . GLY A 1 105 ? -12.064 3.361 -0.117 1.00 90.88 105 GLY A N 1
ATOM 869 C CA . GLY A 1 105 ? -11.904 4.690 -0.722 1.00 90.88 105 GLY A CA 1
ATOM 870 C C . GLY A 1 105 ? -12.808 5.758 -0.103 1.00 90.88 105 GLY A C 1
ATOM 871 O O . GLY A 1 105 ? -12.343 6.844 0.246 1.00 90.88 105 GLY A O 1
ATOM 872 N N . ASP A 1 106 ? -14.071 5.436 0.172 1.00 90.19 106 ASP A N 1
ATOM 873 C CA . ASP A 1 106 ? -15.006 6.379 0.807 1.00 90.19 106 ASP A CA 1
ATOM 874 C C . ASP A 1 106 ? -14.643 6.704 2.256 1.00 90.19 106 ASP A C 1
ATOM 876 O O . ASP A 1 106 ? -14.946 7.782 2.771 1.00 90.19 106 ASP A O 1
ATOM 880 N N . ALA A 1 107 ? -13.960 5.787 2.944 1.00 90.31 107 ALA A N 1
ATOM 881 C CA . ALA A 1 107 ? -13.401 6.089 4.248 1.00 90.31 107 ALA A CA 1
ATOM 882 C C . ALA A 1 107 ? -12.212 7.044 4.138 1.00 90.31 107 ALA A C 1
ATOM 884 O O . ALA A 1 107 ? -12.104 7.931 4.988 1.00 90.31 107 ALA A O 1
ATOM 885 N N . LEU A 1 108 ? -11.348 6.859 3.135 1.00 88.31 108 LEU A N 1
ATOM 886 C CA . LEU A 1 108 ? -10.176 7.701 2.888 1.00 88.31 108 LEU A CA 1
ATOM 887 C C . LEU A 1 108 ? -10.575 9.127 2.512 1.00 88.31 108 LEU A C 1
ATOM 889 O O . LEU A 1 108 ? -9.998 10.052 3.062 1.00 88.31 108 LEU A O 1
ATOM 893 N N . LYS A 1 109 ? -11.621 9.316 1.698 1.00 87.00 109 LYS A N 1
ATOM 894 C CA . LYS A 1 109 ? -12.147 10.642 1.306 1.00 87.00 109 LYS A CA 1
ATOM 895 C C . LYS A 1 109 ? -12.620 11.510 2.483 1.00 87.00 109 LYS A C 1
ATOM 897 O O . LYS A 1 109 ? -12.820 12.713 2.326 1.00 87.00 109 LYS A O 1
ATOM 902 N N . ARG A 1 110 ? -12.818 10.938 3.677 1.00 89.00 110 ARG A N 1
ATOM 903 C CA . ARG A 1 110 ? -13.246 11.701 4.860 1.00 89.00 110 ARG A CA 1
ATOM 904 C C . ARG A 1 110 ? -12.136 12.637 5.339 1.00 89.00 110 ARG A C 1
ATOM 906 O O . ARG A 1 110 ? -10.970 12.258 5.387 1.00 89.00 110 ARG A O 1
ATOM 913 N N . LYS A 1 111 ? -12.528 13.811 5.850 1.00 83.81 111 LYS A N 1
ATOM 914 C CA . LYS A 1 111 ? -11.622 14.873 6.338 1.00 83.81 111 LYS A CA 1
ATOM 915 C C . LYS A 1 111 ? -10.491 14.370 7.247 1.00 83.81 111 LYS A C 1
ATOM 917 O O . LYS A 1 111 ? -9.364 14.834 7.122 1.00 83.81 111 LYS A O 1
ATOM 922 N N . LYS A 1 112 ? -10.770 13.389 8.115 1.00 90.75 112 LYS A N 1
ATOM 923 C CA . LYS A 1 112 ? -9.782 12.814 9.044 1.00 90.75 112 LYS A CA 1
ATOM 924 C C . LYS A 1 112 ? -8.558 12.173 8.376 1.00 90.75 112 LYS A C 1
ATOM 926 O O . LYS A 1 112 ? -7.521 12.077 9.015 1.00 90.75 112 LYS A O 1
ATOM 931 N N . HIS A 1 113 ? -8.674 11.743 7.121 1.00 90.88 113 HIS A N 1
ATOM 932 C CA . HIS A 1 113 ? -7.616 11.030 6.397 1.00 90.88 113 HIS A CA 1
ATOM 933 C C . HIS A 1 113 ? -6.991 11.876 5.287 1.00 90.88 113 HIS A C 1
ATOM 935 O O . HIS A 1 113 ? -6.214 11.362 4.487 1.00 90.88 113 HIS A O 1
ATOM 941 N N . ARG A 1 114 ? -7.280 13.185 5.254 1.00 88.00 114 ARG A N 1
ATOM 942 C CA . ARG A 1 114 ? -6.780 14.115 4.230 1.00 88.00 114 ARG A CA 1
ATOM 943 C C . ARG A 1 114 ? -5.255 14.088 4.100 1.00 88.00 114 ARG A C 1
ATOM 945 O O . ARG A 1 114 ? -4.755 14.107 2.986 1.00 88.00 114 ARG A O 1
ATOM 952 N N . VAL A 1 115 ? -4.534 13.970 5.218 1.00 89.44 115 VAL A N 1
ATOM 953 C CA . VAL A 1 115 ? -3.062 13.879 5.228 1.00 89.44 115 VAL A CA 1
ATOM 954 C C . VAL A 1 115 ? -2.566 12.659 4.445 1.00 89.44 115 VAL A C 1
ATOM 956 O O . VAL A 1 115 ? -1.614 12.774 3.677 1.00 89.44 115 VAL A O 1
ATOM 959 N N . LEU A 1 116 ? -3.230 11.506 4.586 1.00 90.06 116 LEU A N 1
ATOM 960 C CA . LEU A 1 116 ? -2.879 10.293 3.840 1.00 90.06 116 LEU A CA 1
ATOM 961 C C . LEU A 1 116 ? -3.137 10.467 2.344 1.00 90.06 116 LEU A C 1
ATOM 963 O O . LEU A 1 116 ? -2.303 10.064 1.539 1.00 90.06 116 LEU A O 1
ATOM 967 N N . ILE A 1 117 ? -4.253 11.106 1.973 1.00 88.62 117 ILE A N 1
ATOM 968 C CA . ILE A 1 117 ? -4.541 11.419 0.566 1.00 88.62 117 ILE A CA 1
ATOM 969 C C . ILE A 1 117 ? -3.450 12.326 -0.005 1.00 88.62 117 ILE A C 1
ATOM 971 O O . ILE A 1 117 ? -2.920 12.032 -1.067 1.00 88.62 117 ILE A O 1
ATOM 975 N N . THR A 1 118 ? -3.074 13.393 0.704 1.00 89.06 118 THR A N 1
ATOM 976 C CA . THR A 1 118 ? -2.026 14.313 0.244 1.00 89.06 118 THR A CA 1
ATOM 977 C C . THR A 1 118 ? -0.686 13.600 0.058 1.00 89.06 118 THR A C 1
ATOM 979 O O . THR A 1 118 ? -0.050 13.776 -0.977 1.00 89.06 118 THR A O 1
ATOM 982 N N . LYS A 1 119 ? -0.278 12.737 1.000 1.00 89.25 119 LYS A N 1
ATOM 983 C CA . LYS A 1 119 ? 0.933 11.911 0.844 1.00 89.25 119 LYS A CA 1
ATOM 984 C C . LYS A 1 119 ? 0.862 11.021 -0.400 1.00 89.25 119 LYS A C 1
ATOM 986 O O . LYS A 1 119 ? 1.828 10.948 -1.154 1.00 89.25 119 LYS A O 1
ATOM 991 N N . LEU A 1 120 ? -0.283 10.380 -0.636 1.00 87.94 120 LEU A N 1
ATOM 992 C CA . LEU A 1 120 ? -0.498 9.539 -1.812 1.00 87.94 120 LEU A CA 1
ATOM 993 C C . LEU A 1 120 ? -0.416 10.347 -3.120 1.00 87.94 120 LEU A C 1
ATOM 995 O O . LEU A 1 120 ? 0.221 9.897 -4.073 1.00 87.94 120 LEU A O 1
ATOM 999 N N . SER A 1 121 ? -1.003 11.547 -3.160 1.00 87.19 121 SER A N 1
ATOM 1000 C CA . SER A 1 121 ? -0.903 12.458 -4.308 1.00 87.19 121 SER A CA 1
ATOM 1001 C C . SER A 1 121 ? 0.547 12.846 -4.597 1.00 87.19 121 SER A C 1
ATOM 1003 O O . SER A 1 121 ? 0.979 12.733 -5.739 1.00 87.19 121 SER A O 1
ATOM 1005 N N . ASN A 1 122 ? 1.319 13.209 -3.569 1.00 87.19 122 ASN A N 1
ATOM 1006 C CA . ASN A 1 122 ? 2.727 13.585 -3.724 1.00 87.19 122 ASN A CA 1
ATOM 1007 C C . ASN A 1 122 ? 3.570 12.427 -4.283 1.00 87.19 122 ASN A C 1
ATOM 1009 O O . ASN A 1 122 ? 4.368 12.621 -5.197 1.00 87.19 122 ASN A O 1
ATOM 1013 N N . ILE A 1 123 ? 3.363 11.207 -3.772 1.00 85.88 123 ILE A N 1
ATOM 1014 C CA . ILE A 1 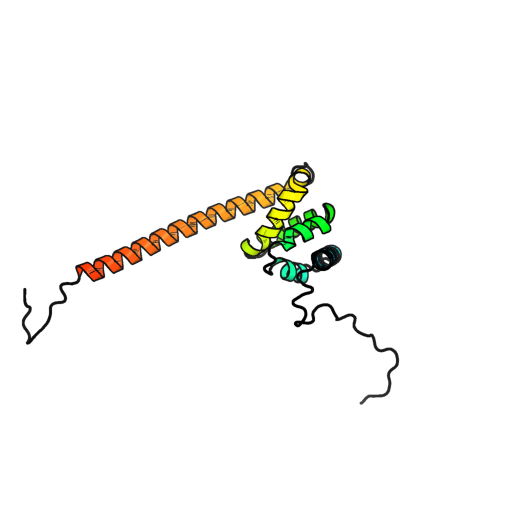123 ? 4.030 10.002 -4.293 1.00 85.88 123 ILE A CA 1
ATOM 1015 C C . ILE A 1 123 ? 3.638 9.761 -5.754 1.00 85.88 123 ILE A C 1
ATOM 1017 O O . ILE A 1 123 ? 4.485 9.414 -6.574 1.00 85.88 123 ILE A O 1
ATOM 1021 N N . THR A 1 124 ? 2.366 9.950 -6.102 1.00 84.56 124 THR A N 1
ATOM 1022 C CA . THR A 1 124 ? 1.884 9.763 -7.478 1.00 84.56 124 THR A CA 1
ATOM 1023 C C . THR A 1 124 ? 2.541 10.762 -8.430 1.00 84.56 124 THR A C 1
ATOM 1025 O O . THR A 1 124 ? 3.033 10.370 -9.486 1.00 84.56 124 THR A O 1
ATOM 1028 N N . GLU A 1 125 ? 2.618 12.033 -8.038 1.00 85.56 125 GLU A N 1
ATOM 1029 C CA . GLU A 1 125 ? 3.260 13.085 -8.827 1.00 85.56 125 GLU A CA 1
ATOM 1030 C C . GLU A 1 125 ? 4.756 12.808 -9.047 1.00 85.56 125 GLU A C 1
ATOM 1032 O O . GLU A 1 125 ? 5.248 12.923 -10.171 1.00 85.56 125 GLU A O 1
ATOM 1037 N N . LEU A 1 126 ? 5.473 12.378 -8.002 1.00 83.81 126 LEU A N 1
ATOM 1038 C CA . LEU A 1 126 ? 6.878 11.971 -8.107 1.00 83.81 126 LEU A CA 1
ATOM 1039 C C . LEU A 1 126 ? 7.066 10.807 -9.086 1.00 83.81 126 LEU A C 1
ATOM 1041 O O . LEU A 1 126 ? 7.943 10.864 -9.944 1.00 83.81 126 LEU A O 1
ATOM 1045 N N . ASN A 1 127 ? 6.219 9.778 -9.013 1.00 80.81 127 ASN A N 1
ATOM 1046 C CA . ASN A 1 127 ? 6.308 8.635 -9.926 1.00 80.81 127 ASN A CA 1
ATOM 1047 C C . ASN A 1 127 ? 6.035 9.016 -11.386 1.00 80.81 127 ASN A C 1
ATOM 1049 O O . ASN A 1 127 ? 6.705 8.497 -12.277 1.00 80.81 127 ASN A O 1
ATOM 1053 N N . ILE A 1 128 ? 5.100 9.936 -11.648 1.00 83.81 128 ILE A N 1
ATOM 1054 C CA . ILE A 1 128 ? 4.850 10.452 -13.004 1.00 83.81 128 ILE A CA 1
ATOM 1055 C C . ILE A 1 128 ? 6.091 11.180 -13.535 1.00 83.81 128 ILE A C 1
ATOM 1057 O O . ILE A 1 128 ? 6.505 10.932 -14.668 1.00 83.81 128 ILE A O 1
ATOM 1061 N N . LYS A 1 129 ? 6.724 12.025 -12.710 1.00 84.38 129 LYS A N 1
ATOM 1062 C CA . LYS A 1 129 ? 7.968 12.723 -13.078 1.00 84.38 129 LYS A CA 1
ATOM 1063 C C . LYS A 1 129 ? 9.090 11.735 -13.402 1.00 84.38 129 LYS A C 1
ATOM 1065 O O . LYS A 1 129 ? 9.746 11.887 -14.430 1.00 84.38 129 LYS A O 1
ATOM 1070 N N . TYR A 1 130 ? 9.280 10.703 -12.578 1.00 83.50 130 TYR A N 1
ATOM 1071 C CA . TYR A 1 130 ? 10.294 9.676 -12.834 1.00 83.50 130 TYR A CA 1
ATOM 1072 C C . TYR A 1 130 ? 10.018 8.872 -14.101 1.00 83.50 130 TYR A C 1
ATOM 1074 O O . TYR A 1 130 ? 10.942 8.650 -14.880 1.00 83.50 130 TYR A O 1
ATOM 1082 N N . LYS A 1 131 ? 8.761 8.478 -14.345 1.00 85.56 131 LYS A N 1
ATOM 1083 C CA . LYS A 1 131 ? 8.374 7.793 -15.584 1.00 85.56 131 LYS A CA 1
ATOM 1084 C C . LYS A 1 131 ? 8.776 8.617 -16.810 1.00 85.56 131 LYS A C 1
ATOM 1086 O O . LYS A 1 131 ? 9.429 8.087 -17.700 1.00 85.56 131 LYS A O 1
ATOM 1091 N N . HIS A 1 132 ? 8.453 9.909 -16.809 1.00 89.31 132 HIS A N 1
ATOM 1092 C CA . HIS A 1 132 ? 8.789 10.799 -17.915 1.00 89.31 132 HIS A CA 1
ATOM 1093 C C . HIS A 1 132 ? 10.307 10.944 -18.122 1.00 89.31 132 HIS A C 1
ATOM 1095 O O . HIS A 1 132 ? 10.785 10.904 -19.252 1.00 89.31 132 HIS A O 1
ATOM 1101 N N . MET A 1 133 ? 11.092 11.058 -17.043 1.00 87.62 133 MET A N 1
ATOM 1102 C CA . MET A 1 133 ? 12.558 11.090 -17.152 1.00 87.62 133 MET A CA 1
ATOM 1103 C C . MET A 1 133 ? 13.124 9.800 -17.752 1.00 87.62 133 MET A C 1
ATOM 1105 O O . MET A 1 133 ? 14.030 9.865 -18.580 1.00 87.62 133 MET A O 1
ATOM 1109 N N . ILE A 1 134 ? 12.605 8.638 -17.344 1.00 88.12 134 ILE A N 1
ATOM 1110 C CA . ILE A 1 134 ? 13.040 7.342 -17.879 1.00 88.12 134 ILE A CA 1
ATOM 1111 C C . ILE A 1 134 ? 12.730 7.259 -19.375 1.00 88.12 134 ILE A C 1
ATOM 1113 O O . ILE A 1 134 ? 13.619 6.894 -20.135 1.00 88.12 134 ILE A O 1
ATOM 1117 N N . GLU A 1 135 ? 11.527 7.654 -19.800 1.00 92.56 135 GLU A N 1
ATOM 1118 C CA . GLU A 1 135 ? 11.140 7.699 -21.219 1.00 92.56 135 GLU A CA 1
ATOM 1119 C C . GLU A 1 135 ? 12.118 8.554 -22.041 1.00 92.56 135 GLU A C 1
ATOM 1121 O O . GLU A 1 135 ? 12.677 8.065 -23.019 1.00 92.56 135 GLU A O 1
ATOM 1126 N N . LEU A 1 136 ? 12.435 9.771 -21.584 1.00 91.69 136 LEU A N 1
ATOM 1127 C CA . LEU A 1 136 ? 13.401 10.650 -22.259 1.00 91.69 136 LEU A CA 1
ATOM 1128 C C . LEU A 1 136 ? 14.803 10.030 -22.370 1.00 91.69 136 LEU A C 1
ATOM 1130 O O . LEU A 1 136 ? 15.479 10.174 -23.393 1.00 91.69 136 LEU A O 1
ATOM 1134 N N . VAL A 1 137 ? 15.270 9.356 -21.316 1.00 91.75 137 VAL A N 1
ATOM 1135 C CA . VAL A 1 137 ? 16.570 8.670 -21.329 1.00 91.75 137 VAL A CA 1
ATOM 1136 C C . VAL A 1 137 ? 16.542 7.488 -22.295 1.00 91.75 137 VAL A C 1
ATOM 1138 O O . VAL A 1 137 ? 17.483 7.322 -23.071 1.00 91.75 137 VAL A O 1
ATOM 1141 N N . THR A 1 138 ? 15.473 6.694 -22.287 1.00 93.12 138 THR A N 1
ATOM 1142 C CA . THR A 1 138 ? 15.282 5.576 -23.214 1.00 93.12 138 THR A CA 1
ATOM 1143 C C . THR A 1 138 ? 15.257 6.056 -24.662 1.00 93.12 138 THR A C 1
ATOM 1145 O O . THR A 1 138 ? 15.960 5.481 -25.489 1.00 93.12 138 THR A O 1
ATOM 1148 N N . ASP A 1 139 ? 14.550 7.143 -24.965 1.00 93.50 139 ASP A N 1
ATOM 1149 C CA . ASP A 1 139 ? 14.516 7.739 -26.304 1.00 93.50 139 ASP A CA 1
ATOM 1150 C C . ASP A 1 139 ? 15.905 8.191 -26.757 1.00 93.50 139 ASP A C 1
ATOM 1152 O O . ASP A 1 139 ? 16.314 7.923 -27.889 1.00 93.50 139 ASP A O 1
ATOM 1156 N N . LYS A 1 140 ? 16.680 8.810 -25.860 1.00 92.31 140 LYS A N 1
ATOM 1157 C CA . LYS A 1 140 ? 18.062 9.212 -26.149 1.00 92.31 140 LYS A CA 1
ATOM 1158 C C . LYS A 1 140 ? 18.969 8.008 -26.408 1.00 92.31 140 LYS A C 1
ATOM 1160 O O . LYS A 1 140 ? 19.775 8.047 -27.335 1.00 92.31 140 LYS A O 1
ATOM 1165 N N . VAL A 1 141 ? 18.851 6.946 -25.612 1.00 92.81 141 VAL A N 1
ATOM 1166 C CA . VAL A 1 141 ? 19.604 5.700 -25.822 1.00 92.81 141 VAL A CA 1
ATOM 1167 C C . VAL A 1 141 ? 19.224 5.072 -27.159 1.00 92.81 141 VAL A C 1
ATOM 1169 O O . VAL A 1 141 ? 20.112 4.748 -27.942 1.00 92.81 141 VAL A O 1
ATOM 1172 N N . ASN A 1 142 ? 17.930 4.975 -27.465 1.00 92.50 142 ASN A N 1
ATOM 1173 C CA . ASN A 1 142 ? 17.438 4.444 -28.734 1.00 92.50 142 ASN A CA 1
ATOM 1174 C C . ASN A 1 142 ? 17.938 5.269 -29.923 1.00 92.50 142 ASN A C 1
ATOM 1176 O O . ASN A 1 142 ? 18.356 4.700 -30.927 1.00 92.50 142 ASN A O 1
ATOM 1180 N N . TYR A 1 143 ? 17.951 6.600 -29.809 1.00 93.00 143 TYR A N 1
ATOM 1181 C CA . TYR A 1 143 ? 18.531 7.478 -30.823 1.00 93.00 143 TYR A CA 1
ATOM 1182 C C . TYR A 1 143 ? 20.011 7.163 -31.061 1.00 93.00 143 TYR A C 1
ATOM 1184 O O . TYR A 1 143 ? 20.411 6.976 -32.206 1.00 93.00 143 TYR A O 1
ATOM 1192 N N . ILE A 1 144 ? 20.810 7.055 -29.994 1.00 90.94 144 ILE A N 1
ATOM 1193 C CA . ILE A 1 144 ? 22.242 6.740 -30.089 1.00 90.94 144 ILE A CA 1
ATOM 1194 C C . ILE A 1 144 ? 22.455 5.363 -30.727 1.00 90.94 144 ILE A C 1
ATOM 1196 O O . ILE A 1 144 ? 23.244 5.250 -31.661 1.00 90.94 144 ILE A O 1
ATOM 1200 N N . VAL A 1 145 ? 21.736 4.336 -30.268 1.00 90.25 145 VAL A N 1
ATOM 1201 C CA . VAL A 1 145 ? 21.814 2.973 -30.819 1.00 90.25 145 VAL A CA 1
ATOM 1202 C C . VAL A 1 145 ? 21.464 2.974 -32.305 1.00 90.25 145 VAL A C 1
ATOM 1204 O O . VAL A 1 145 ? 22.225 2.446 -33.109 1.00 90.25 145 VAL A O 1
ATOM 1207 N N . ASN A 1 146 ? 20.367 3.628 -32.690 1.00 89.88 146 ASN A N 1
ATOM 1208 C CA . ASN A 1 146 ? 19.963 3.739 -34.090 1.00 89.88 146 ASN A CA 1
ATOM 1209 C C . ASN A 1 146 ? 21.008 4.475 -34.933 1.00 89.88 146 ASN A C 1
ATOM 1211 O O . ASN A 1 146 ? 21.215 4.117 -36.090 1.00 89.88 146 ASN A O 1
ATOM 1215 N N . HIS A 1 147 ? 21.664 5.498 -34.381 1.00 87.06 147 HIS A N 1
ATOM 1216 C CA . HIS A 1 147 ? 22.706 6.224 -35.098 1.00 87.06 147 HIS A CA 1
ATOM 1217 C C . HIS A 1 147 ? 23.967 5.383 -35.296 1.00 87.06 147 HIS A C 1
ATOM 1219 O O . HIS A 1 147 ? 24.531 5.403 -36.385 1.00 87.06 147 HIS A O 1
ATOM 1225 N N . LEU A 1 148 ? 24.377 4.620 -34.279 1.00 83.06 148 LEU A N 1
ATOM 1226 C CA . LEU A 1 148 ? 25.494 3.680 -34.382 1.00 83.06 148 LEU A CA 1
ATOM 1227 C C . LEU A 1 148 ? 25.195 2.581 -35.410 1.00 83.06 148 LEU A C 1
ATOM 1229 O O . LEU A 1 148 ? 26.003 2.362 -36.303 1.00 83.06 148 LEU A O 1
ATOM 1233 N N . MET A 1 149 ? 24.005 1.973 -35.361 1.00 78.44 149 MET A N 1
ATOM 1234 C CA . MET A 1 149 ? 23.608 0.936 -36.323 1.00 78.44 149 MET A CA 1
ATOM 1235 C C . MET A 1 149 ? 23.532 1.455 -37.764 1.00 78.44 149 MET A C 1
ATOM 1237 O O . MET A 1 149 ? 23.939 0.748 -38.679 1.00 78.44 149 MET A O 1
ATOM 1241 N N . LYS A 1 150 ? 23.038 2.683 -37.977 1.00 76.31 150 LYS A N 1
ATOM 1242 C CA . LYS A 1 150 ? 23.025 3.312 -39.308 1.00 76.31 150 LYS A CA 1
ATOM 1243 C C . LYS A 1 150 ? 24.433 3.599 -39.826 1.00 76.31 150 LYS A C 1
ATOM 1245 O O . LYS A 1 150 ? 24.710 3.341 -40.990 1.00 76.31 150 LYS A O 1
ATOM 1250 N N . ASN A 1 151 ? 25.328 4.070 -38.959 1.00 60.28 151 ASN A N 1
ATOM 1251 C CA . ASN A 1 151 ? 26.723 4.309 -39.327 1.00 60.28 151 ASN A CA 1
ATOM 1252 C C . ASN A 1 151 ? 27.469 2.997 -39.640 1.00 60.28 151 ASN A C 1
ATOM 1254 O O . ASN A 1 151 ? 28.323 2.993 -40.518 1.00 60.28 151 ASN A O 1
ATOM 1258 N N . ASP A 1 152 ? 27.135 1.883 -38.980 1.00 57.38 152 ASP A N 1
ATOM 1259 C C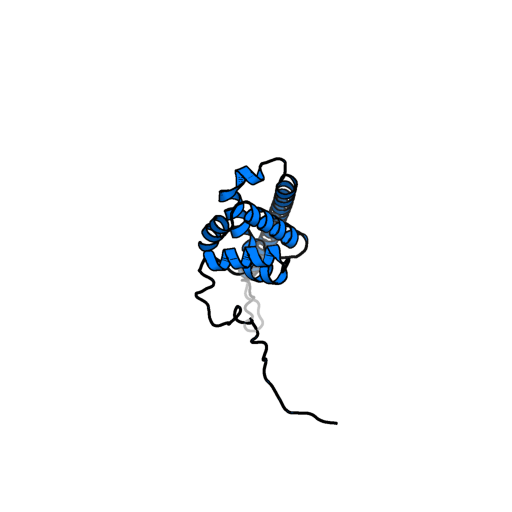A . ASP A 1 152 ? 27.691 0.562 -39.311 1.00 57.38 152 ASP A CA 1
ATOM 1260 C C . ASP A 1 152 ? 27.190 0.033 -40.669 1.00 57.38 152 ASP A C 1
ATOM 1262 O O . ASP A 1 152 ? 27.936 -0.652 -41.367 1.00 57.38 152 ASP A O 1
ATOM 1266 N N . THR A 1 153 ? 25.960 0.366 -41.086 1.00 55.31 153 THR A N 1
ATOM 1267 C CA . THR A 1 153 ? 25.440 0.011 -42.422 1.00 55.31 153 THR A CA 1
ATOM 1268 C C . THR A 1 153 ? 25.923 0.937 -43.538 1.00 55.31 153 THR A C 1
ATOM 1270 O O . THR A 1 153 ? 26.112 0.464 -44.654 1.00 55.31 153 THR A O 1
ATOM 1273 N N . ASP A 1 154 ? 26.156 2.222 -43.252 1.00 52.56 154 ASP A N 1
ATOM 1274 C CA . ASP A 1 154 ? 26.650 3.198 -44.238 1.00 52.56 154 ASP A CA 1
ATOM 1275 C C . ASP A 1 154 ? 28.180 3.114 -44.431 1.00 52.56 154 ASP A C 1
ATOM 1277 O O . ASP A 1 154 ? 28.698 3.515 -45.470 1.00 52.56 154 ASP A O 1
ATOM 1281 N N . ASN A 1 155 ? 28.914 2.514 -43.483 1.00 50.97 155 ASN A N 1
ATOM 1282 C CA . ASN A 1 155 ? 30.348 2.209 -43.604 1.00 50.97 155 ASN A CA 1
ATOM 1283 C C . ASN A 1 155 ? 30.634 0.882 -44.340 1.00 50.97 155 ASN A C 1
ATOM 1285 O O . ASN A 1 155 ? 31.714 0.307 -44.190 1.00 50.97 155 ASN A O 1
ATOM 1289 N N . SER A 1 156 ? 29.704 0.383 -45.163 1.00 48.22 156 SER A N 1
ATOM 1290 C CA . SER A 1 156 ? 29.941 -0.793 -46.012 1.00 48.22 156 SER A CA 1
ATOM 1291 C C . SER A 1 156 ? 30.968 -0.560 -47.130 1.00 48.22 156 SER A C 1
ATOM 1293 O O . SER A 1 156 ? 31.332 -1.512 -47.818 1.00 48.22 156 SER A O 1
ATOM 1295 N N . GLU A 1 157 ? 31.514 0.651 -47.281 1.00 49.59 157 GLU A N 1
ATOM 1296 C CA . GLU A 1 157 ? 32.819 0.855 -47.925 1.00 49.59 157 GLU A CA 1
ATOM 1297 C C . GLU A 1 157 ? 33.953 0.415 -46.984 1.00 49.59 157 GLU A C 1
ATOM 1299 O O . GLU A 1 157 ? 34.880 1.158 -46.656 1.00 49.59 157 GLU A O 1
ATOM 1304 N N . ILE A 1 158 ? 33.917 -0.847 -46.554 1.00 52.00 158 ILE A N 1
ATOM 1305 C CA . ILE A 1 158 ? 35.147 -1.513 -46.155 1.00 52.00 158 ILE A CA 1
ATOM 1306 C C . ILE A 1 158 ? 35.957 -1.601 -47.441 1.00 52.00 158 ILE A C 1
ATOM 1308 O O . ILE A 1 158 ? 35.680 -2.432 -48.304 1.00 52.00 158 ILE A O 1
ATOM 1312 N N . LEU A 1 159 ? 36.937 -0.712 -47.582 1.00 53.62 159 LEU A N 1
ATOM 1313 C CA . LEU A 1 159 ? 38.003 -0.836 -48.563 1.00 53.62 159 LEU A CA 1
ATOM 1314 C C . LEU A 1 159 ? 38.592 -2.240 -48.431 1.00 53.62 159 LEU A C 1
ATOM 1316 O O . LEU A 1 159 ? 39.358 -2.525 -47.507 1.00 53.62 159 LEU A O 1
ATOM 1320 N N . VAL A 1 160 ? 38.190 -3.139 -49.326 1.00 47.78 160 VAL A N 1
ATOM 1321 C CA . VAL A 1 160 ? 38.736 -4.488 -49.379 1.00 47.78 160 VAL A CA 1
ATOM 1322 C C . VAL A 1 160 ? 40.148 -4.346 -49.924 1.00 47.78 160 VAL A C 1
ATOM 1324 O O . VAL A 1 160 ? 40.367 -4.269 -51.130 1.00 47.78 160 VAL A O 1
ATOM 1327 N N . TYR A 1 161 ? 41.118 -4.265 -49.019 1.00 45.62 161 TYR A N 1
ATOM 1328 C CA . TYR A 1 161 ? 42.522 -4.340 -49.382 1.00 45.62 161 TYR A CA 1
ATOM 1329 C C . TYR A 1 161 ? 42.811 -5.758 -49.860 1.00 45.62 161 TYR A C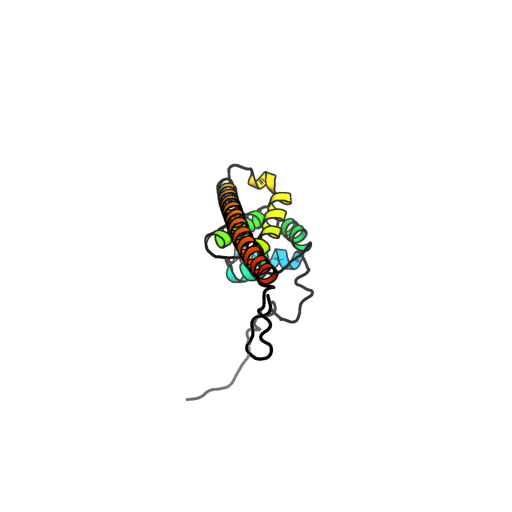 1
ATOM 1331 O O . TYR A 1 161 ? 42.885 -6.697 -49.066 1.00 45.62 161 TYR A O 1
ATOM 1339 N N . LYS A 1 162 ? 43.001 -5.905 -51.167 1.00 48.47 162 LYS A N 1
ATOM 1340 C CA . LYS A 1 162 ? 43.669 -7.063 -51.748 1.00 48.47 162 LYS A CA 1
ATOM 1341 C C . LYS A 1 162 ? 44.901 -6.548 -52.479 1.00 48.47 162 LYS A C 1
ATOM 1343 O O . LYS A 1 162 ? 44.795 -5.665 -53.323 1.00 48.47 162 LYS A O 1
ATOM 1348 N N . ASP A 1 163 ? 46.067 -7.035 -52.070 1.00 51.03 163 ASP A N 1
ATOM 1349 C CA . ASP A 1 163 ? 47.359 -6.742 -52.698 1.00 51.03 163 ASP A CA 1
ATOM 1350 C C . ASP A 1 163 ? 47.673 -5.239 -52.864 1.00 51.03 163 ASP A C 1
ATOM 1352 O O . ASP A 1 163 ? 48.091 -4.769 -53.919 1.00 51.03 163 ASP A O 1
ATOM 1356 N N . GLY A 1 164 ? 47.469 -4.460 -51.794 1.00 53.88 164 GLY A N 1
ATOM 1357 C CA . GLY A 1 164 ? 47.986 -3.089 -51.689 1.00 53.88 164 GLY A CA 1
ATOM 1358 C C . GLY A 1 164 ? 47.294 -2.027 -52.551 1.00 53.88 164 GLY A C 1
ATOM 1359 O O . GLY A 1 164 ? 47.776 -0.897 -52.587 1.00 53.88 164 GLY A O 1
ATOM 1360 N N . THR A 1 165 ? 46.170 -2.337 -53.205 1.00 47.78 165 THR A N 1
ATOM 1361 C CA . THR A 1 165 ? 45.433 -1.360 -54.025 1.00 47.78 165 THR A CA 1
ATOM 1362 C C . THR A 1 165 ? 43.991 -1.208 -53.545 1.00 47.78 165 THR A C 1
ATOM 1364 O O . THR A 1 165 ? 43.279 -2.191 -53.355 1.00 47.78 165 THR A O 1
ATOM 1367 N N . ILE A 1 166 ? 43.561 0.041 -53.352 1.00 51.81 166 ILE A N 1
ATOM 1368 C CA . ILE A 1 166 ? 42.168 0.404 -53.074 1.00 51.81 166 ILE A CA 1
ATOM 1369 C C . ILE A 1 166 ? 41.359 0.218 -54.361 1.00 51.81 166 ILE A C 1
ATOM 1371 O O . ILE A 1 166 ? 41.594 0.922 -55.343 1.00 51.81 166 ILE A O 1
ATOM 1375 N N . MET A 1 167 ? 40.405 -0.713 -54.357 1.00 55.59 167 MET A N 1
ATOM 1376 C CA . MET A 1 167 ? 39.401 -0.807 -55.418 1.00 55.59 167 MET A CA 1
ATOM 1377 C C . MET A 1 167 ? 38.276 0.198 -55.147 1.00 55.59 167 MET A C 1
ATOM 1379 O O . MET A 1 167 ? 37.670 0.159 -54.077 1.00 55.59 167 MET A O 1
ATOM 1383 N N . LYS A 1 168 ? 38.049 1.101 -56.107 1.00 44.38 168 LYS A N 1
ATOM 1384 C CA . LYS A 1 168 ? 36.888 1.999 -56.182 1.00 44.38 168 LYS A CA 1
ATOM 1385 C C . LYS A 1 168 ? 35.807 1.392 -57.063 1.00 44.38 168 LYS A C 1
ATOM 1387 O O . LYS A 1 168 ? 36.191 0.728 -58.053 1.00 44.38 168 LYS A O 1
#

pLDDT: mean 76.59, std 21.35, range [31.66, 96.81]

Organism: NCBI:txid54757

Secondary structure (DSSP, 8-state):
-------S--------S--TT-TTGGG-HHHHHHHHHHHHHTT-HHHHHHHHHS---THHHHHHHHHHHHHHHHHHHHHHHHHHHS---HHHHHHHHHHHHHHHHHHHTSGGGHHHHHHHHHHHHHHHHHHHHHHHHHHHHHHHHHHHHHHHHHT------BTTB---

Foldseek 3Di:
DDDDDDDDDPPPDPPPDDDVPCPPLLLDLLSLLVQLVVCLVVVVLVVVCVSLQDDDDPSLLVNLVNNDLVSLLSNLVSLLVCVVPDVRDVVSNVVSVVSSCVVCVVVCPDPVNVVSVVSVVVSVVVVVVVVVVVVVVVVVVVVVVVVVVVVVVVVPPPQPDDPNDGDD

Radius of gyration: 28.0 Å; chains: 1; bounding box: 63×45×93 Å